Protein AF-A0A538L135-F1 (afdb_monomer_lite)

Sequence (125 aa):
MRPRVLSQHTQTSTDWSRIAVGVAIALALAELIDAFFIEVPAAAVVMAALFVAAVLWTRRGRIGGLVLIAFLLAIEIVFIPTYNRSNVGDWIFQIAIGVVSAVGLVATVAAIREYRTRPEVSNQA

pLDDT: mean 88.26, std 14.68, range [46.91, 98.5]

Foldseek 3Di:
DDDPPPPPPVPPPPLLLVLLLVLLQVQLVVLCVCLVPDPCSVVSPVLSVQSVVLSVCVVVVDLVSLVSSLVSLVVLQVCLVVDDDDDPVNVVVSVVSNVSSVSSNVSSVVNSVVSVPPDDPPP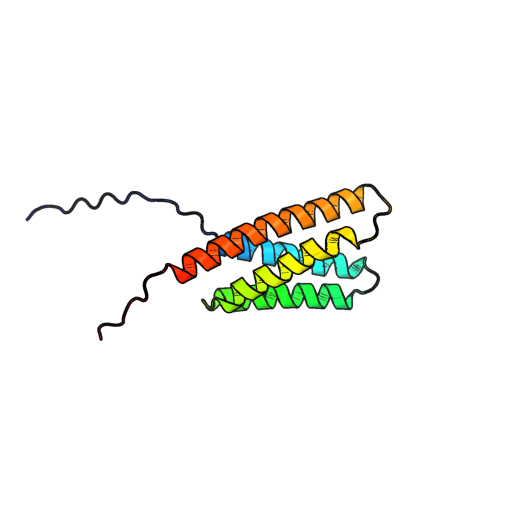PD

Structure (mmCIF, N/CA/C/O backbone):
data_AF-A0A538L135-F1
#
_entry.id   AF-A0A538L135-F1
#
loop_
_atom_site.group_PDB
_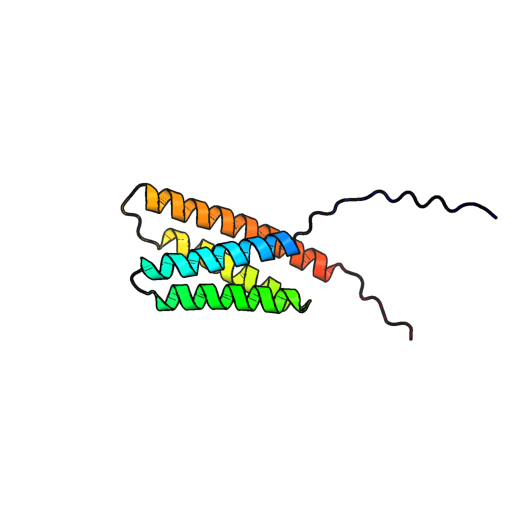atom_site.id
_atom_site.type_symbol
_atom_site.label_atom_id
_atom_site.label_alt_id
_atom_site.label_comp_id
_atom_site.label_asym_id
_atom_site.label_entity_id
_atom_site.label_seq_id
_atom_site.pdbx_PDB_ins_code
_atom_site.Cartn_x
_atom_site.Cartn_y
_atom_site.Cartn_z
_atom_site.occupancy
_atom_site.B_iso_or_equiv
_atom_site.auth_seq_id
_atom_site.auth_comp_id
_atom_site.auth_asym_id
_atom_site.auth_atom_id
_atom_site.pdbx_PDB_model_num
ATOM 1 N N . MET A 1 1 ? -16.029 18.375 48.056 1.00 58.28 1 MET A N 1
ATOM 2 C CA . MET A 1 1 ? -15.415 18.548 46.720 1.00 58.28 1 MET A CA 1
ATOM 3 C C . MET A 1 1 ? -14.002 17.979 46.752 1.00 58.28 1 MET A C 1
ATOM 5 O O . MET A 1 1 ? -13.182 18.507 47.487 1.00 58.28 1 MET A O 1
ATOM 9 N N . ARG A 1 2 ? -13.726 16.884 46.030 1.00 50.94 2 ARG A N 1
ATOM 10 C CA . ARG A 1 2 ? -12.360 16.371 45.815 1.00 50.94 2 ARG A CA 1
ATOM 11 C C . ARG A 1 2 ? -11.971 16.635 44.357 1.00 50.94 2 ARG A C 1
ATOM 13 O O . ARG A 1 2 ? -12.749 16.250 43.484 1.00 50.94 2 ARG A O 1
ATOM 20 N N . PRO A 1 3 ? -10.818 17.258 44.075 1.00 57.34 3 PRO A N 1
ATOM 21 C CA . PRO A 1 3 ? -10.341 17.405 42.709 1.00 57.34 3 PRO A CA 1
ATOM 22 C C . PRO A 1 3 ? -9.974 16.023 42.158 1.00 57.34 3 PRO A C 1
ATOM 24 O O . PRO A 1 3 ? -9.139 15.310 42.714 1.00 57.34 3 PRO A O 1
ATOM 27 N N . ARG A 1 4 ? -10.645 15.621 41.075 1.00 65.50 4 ARG A N 1
ATOM 28 C CA . ARG A 1 4 ? -10.320 14.415 40.315 1.00 65.50 4 ARG A CA 1
ATOM 29 C C . ARG A 1 4 ? -9.082 14.738 39.477 1.00 65.50 4 ARG A C 1
ATOM 31 O O . ARG A 1 4 ? -9.198 15.291 38.390 1.00 65.50 4 ARG A O 1
ATOM 38 N N . VAL A 1 5 ? -7.900 14.437 40.008 1.00 64.38 5 VAL A N 1
ATOM 39 C CA . VAL A 1 5 ? -6.654 14.459 39.234 1.00 64.38 5 VAL A CA 1
ATOM 40 C C . VAL A 1 5 ? -6.702 13.260 38.288 1.00 64.38 5 VAL A C 1
ATOM 42 O O . VAL A 1 5 ? -6.395 12.135 38.673 1.00 64.38 5 VAL A O 1
ATOM 45 N N . LEU A 1 6 ? -7.191 13.483 37.067 1.00 59.22 6 LEU A N 1
ATOM 46 C CA . LEU A 1 6 ? -7.042 12.532 35.973 1.00 59.22 6 LEU A CA 1
ATOM 47 C C . LEU A 1 6 ? -5.629 12.702 35.428 1.00 59.22 6 LEU A C 1
ATOM 49 O O . LEU A 1 6 ? -5.372 13.575 34.602 1.00 59.22 6 LEU A O 1
ATOM 53 N N . SER A 1 7 ? -4.714 11.875 35.919 1.00 56.12 7 SER A N 1
ATOM 54 C CA . SER A 1 7 ? -3.408 11.673 35.308 1.00 56.12 7 SER A CA 1
ATOM 55 C C . SER A 1 7 ? -3.634 11.129 33.898 1.00 56.12 7 SER A C 1
ATOM 57 O O . SER A 1 7 ? -3.793 9.924 33.702 1.00 56.12 7 SER A O 1
ATOM 59 N N . GLN A 1 8 ? -3.705 12.020 32.910 1.00 52.06 8 GLN A N 1
ATOM 60 C CA . GLN A 1 8 ? -3.580 11.649 31.510 1.00 52.06 8 GLN A CA 1
ATOM 61 C C . GLN A 1 8 ? -2.143 11.166 31.314 1.00 52.06 8 GLN A C 1
ATOM 63 O O . GLN A 1 8 ? -1.247 11.933 30.973 1.00 52.06 8 GLN A O 1
ATOM 68 N N . HIS A 1 9 ? -1.903 9.880 31.569 1.00 47.75 9 HIS A N 1
ATOM 69 C CA . HIS A 1 9 ? -0.811 9.199 30.901 1.00 47.75 9 HIS A CA 1
ATOM 70 C C . HIS A 1 9 ? -1.147 9.257 29.417 1.00 47.75 9 HIS A C 1
ATOM 72 O O . HIS A 1 9 ? -1.956 8.474 28.922 1.00 47.75 9 HIS A O 1
ATOM 78 N N . THR A 1 10 ? -0.573 10.237 28.727 1.00 47.69 10 THR A N 1
ATOM 79 C CA . THR A 1 10 ? -0.573 10.331 27.274 1.00 47.69 10 THR A CA 1
ATOM 80 C C . THR A 1 10 ? 0.212 9.134 26.748 1.00 47.69 10 THR A C 1
ATOM 82 O O . THR A 1 10 ? 1.389 9.236 26.416 1.00 47.69 10 THR A O 1
ATOM 85 N N . GLN A 1 11 ? -0.411 7.954 26.740 1.00 53.00 11 GLN A N 1
ATOM 86 C CA . GLN A 1 11 ? 0.038 6.847 25.916 1.00 53.00 11 GLN A CA 1
ATOM 87 C C . GLN A 1 11 ? -0.114 7.334 24.481 1.00 53.00 11 GLN A C 1
ATOM 89 O O . GLN A 1 11 ? -1.211 7.358 23.929 1.00 53.00 11 GLN A O 1
ATOM 94 N N . THR A 1 12 ? 0.985 7.781 23.887 1.00 52.81 12 THR A N 1
ATOM 95 C CA . THR A 1 12 ? 1.089 7.972 22.445 1.00 52.81 12 THR A CA 1
ATOM 96 C C . THR A 1 12 ? 1.028 6.588 21.805 1.00 52.81 12 THR A C 1
ATOM 98 O O . THR A 1 12 ? 2.059 6.000 21.484 1.00 52.81 12 THR A O 1
ATOM 101 N N . SER A 1 13 ? -0.166 6.002 21.711 1.00 69.12 13 SER A N 1
ATOM 102 C CA . SER A 1 13 ? -0.358 4.749 20.991 1.00 69.12 13 SER A CA 1
ATOM 103 C C . SER A 1 13 ? -0.028 4.999 19.524 1.00 69.12 13 SER A C 1
ATOM 105 O O . SER A 1 13 ? -0.520 5.964 18.935 1.00 69.12 13 SER A O 1
ATOM 107 N N . THR A 1 14 ? 0.824 4.161 18.943 1.00 83.19 14 THR A N 1
ATOM 108 C CA . THR A 1 14 ? 1.163 4.219 17.522 1.00 83.19 14 THR A CA 1
ATOM 109 C C . THR A 1 14 ? -0.111 4.154 16.683 1.00 83.19 14 THR A C 1
ATOM 111 O O . THR A 1 14 ? -0.875 3.204 16.795 1.00 83.19 14 THR A O 1
ATOM 114 N N . ASP A 1 15 ? -0.347 5.157 15.836 1.00 90.88 15 ASP A N 1
ATOM 115 C CA . ASP A 1 15 ? -1.496 5.163 14.928 1.00 90.88 15 ASP A CA 1
ATOM 116 C C . ASP A 1 15 ? -1.194 4.283 13.708 1.00 90.88 15 ASP A C 1
ATOM 118 O O . ASP A 1 15 ? -0.730 4.745 12.659 1.00 90.88 15 ASP A O 1
ATOM 122 N N . TRP A 1 16 ? -1.429 2.982 13.861 1.00 94.19 16 TRP A N 1
ATOM 123 C CA . TRP A 1 16 ? -1.177 1.991 12.815 1.00 94.19 16 TRP A CA 1
ATOM 124 C C . TRP A 1 16 ? -2.005 2.230 11.558 1.00 94.19 16 TRP A C 1
ATOM 126 O O . TRP A 1 16 ? -1.531 1.961 10.455 1.00 94.19 16 TRP A O 1
ATOM 136 N N . SER A 1 17 ? -3.216 2.779 11.702 1.00 93.38 17 SER A N 1
ATOM 137 C CA . SER A 1 17 ? -4.064 3.121 10.555 1.00 93.38 17 SER A CA 1
ATOM 138 C C . SER A 1 17 ? -3.413 4.214 9.715 1.00 93.38 17 SER A C 1
ATOM 140 O O . SER A 1 17 ? -3.404 4.130 8.487 1.00 93.38 17 SER A O 1
ATOM 142 N N . ARG A 1 18 ? -2.812 5.218 10.362 1.00 94.88 18 ARG A N 1
ATOM 143 C CA . ARG A 1 18 ? -2.072 6.275 9.668 1.00 94.88 18 ARG A CA 1
ATOM 144 C C . ARG A 1 18 ? -0.829 5.744 8.960 1.00 94.88 18 ARG A C 1
ATOM 146 O O . ARG A 1 18 ? -0.561 6.180 7.843 1.00 94.88 18 ARG A O 1
ATOM 153 N N . ILE A 1 19 ? -0.105 4.801 9.565 1.00 96.50 19 ILE A N 1
ATOM 154 C CA . ILE A 1 19 ? 1.048 4.149 8.920 1.00 96.50 19 ILE A CA 1
ATOM 155 C C . ILE A 1 19 ? 0.589 3.344 7.698 1.00 96.50 19 ILE A C 1
ATOM 157 O O . ILE A 1 19 ? 1.131 3.539 6.613 1.00 96.50 19 ILE A O 1
ATOM 161 N N . ALA A 1 20 ? -0.440 2.504 7.843 1.00 96.69 20 ALA A N 1
ATOM 162 C CA . ALA A 1 20 ? -0.999 1.705 6.751 1.00 96.69 20 ALA A CA 1
ATOM 163 C C . ALA A 1 20 ? -1.453 2.578 5.570 1.00 96.69 20 ALA A C 1
ATOM 165 O O . ALA A 1 20 ? -1.103 2.312 4.421 1.00 96.69 20 ALA A O 1
ATOM 166 N N . VAL A 1 21 ? -2.177 3.665 5.854 1.00 97.19 21 VAL A N 1
ATOM 167 C CA . VAL A 1 21 ? -2.603 4.637 4.837 1.00 97.19 21 VAL A CA 1
ATOM 168 C C . VAL A 1 21 ? -1.405 5.337 4.197 1.00 97.19 21 VAL A C 1
ATOM 170 O O . VAL A 1 21 ? -1.385 5.502 2.981 1.00 97.19 21 VAL A O 1
ATOM 173 N N . GLY A 1 22 ? -0.402 5.731 4.984 1.00 97.69 22 GLY A N 1
ATOM 174 C CA . GLY A 1 22 ? 0.817 6.355 4.469 1.00 97.69 22 GLY A CA 1
ATOM 175 C C . GLY A 1 22 ? 1.573 5.447 3.499 1.00 97.69 22 GLY A C 1
ATOM 176 O O . GLY A 1 22 ? 1.945 5.893 2.416 1.00 97.69 22 GLY A O 1
ATOM 177 N N . VAL A 1 23 ? 1.729 4.166 3.845 1.00 98.00 23 VAL A N 1
ATOM 178 C CA . VAL A 1 23 ? 2.356 3.168 2.966 1.00 98.00 23 VAL A CA 1
ATOM 179 C C . VAL A 1 23 ? 1.530 2.943 1.702 1.00 98.00 23 VAL A C 1
ATOM 181 O O . VAL A 1 23 ? 2.088 2.963 0.610 1.00 98.00 23 VAL A O 1
ATOM 184 N N . ALA A 1 24 ? 0.207 2.801 1.819 1.00 98.06 24 ALA A N 1
ATOM 185 C CA . ALA A 1 24 ? -0.670 2.640 0.659 1.00 98.06 24 ALA A CA 1
ATOM 186 C C . ALA A 1 24 ? -0.579 3.830 -0.313 1.00 98.06 24 ALA A C 1
ATOM 188 O O . ALA A 1 24 ? -0.576 3.635 -1.524 1.00 98.06 24 ALA A O 1
ATOM 189 N N . ILE A 1 25 ? -0.462 5.062 0.198 1.00 98.25 25 ILE A N 1
ATOM 190 C CA . ILE A 1 25 ? -0.239 6.252 -0.638 1.00 98.25 25 ILE A CA 1
ATOM 191 C C . ILE A 1 25 ? 1.136 6.194 -1.312 1.00 98.25 25 ILE A C 1
ATOM 193 O O . ILE A 1 25 ? 1.234 6.470 -2.504 1.00 98.25 25 ILE A O 1
ATOM 197 N N . ALA A 1 26 ? 2.188 5.840 -0.569 1.00 97.94 26 ALA A N 1
ATOM 198 C CA . ALA A 1 26 ? 3.536 5.739 -1.123 1.00 97.94 26 ALA A CA 1
ATOM 199 C C . ALA A 1 26 ? 3.609 4.704 -2.256 1.00 97.94 26 ALA A C 1
ATOM 201 O O . ALA A 1 26 ? 4.179 4.998 -3.303 1.00 97.94 26 ALA A O 1
ATOM 202 N N . LEU A 1 27 ? 2.976 3.539 -2.083 1.00 97.50 27 LEU A N 1
ATOM 203 C CA . LEU A 1 27 ? 2.907 2.514 -3.124 1.00 97.50 27 LEU A CA 1
ATOM 204 C C . LEU A 1 27 ? 2.023 2.931 -4.297 1.00 97.50 27 LEU A C 1
ATOM 206 O O . LEU A 1 27 ? 2.424 2.726 -5.430 1.00 97.50 27 LEU A O 1
ATOM 210 N N . ALA A 1 28 ? 0.892 3.607 -4.073 1.00 98.00 28 ALA A N 1
ATOM 211 C CA . ALA A 1 28 ? 0.098 4.143 -5.182 1.00 98.00 28 ALA A CA 1
ATOM 212 C C . ALA A 1 28 ? 0.912 5.088 -6.082 1.00 98.00 28 ALA A C 1
ATOM 214 O O . ALA A 1 28 ? 0.759 5.079 -7.301 1.00 98.00 28 ALA A O 1
ATOM 215 N N . LEU A 1 29 ? 1.772 5.914 -5.478 1.00 98.06 29 LEU A N 1
ATOM 216 C CA . LEU A 1 29 ? 2.675 6.794 -6.216 1.00 98.06 29 LEU A CA 1
ATOM 217 C C . LEU A 1 29 ? 3.790 6.011 -6.909 1.00 98.06 29 LEU A C 1
ATOM 219 O O . LEU A 1 29 ? 4.104 6.323 -8.052 1.00 98.06 29 LEU A O 1
ATOM 223 N N . ALA A 1 30 ? 4.366 5.011 -6.237 1.00 95.19 30 ALA A N 1
ATOM 224 C CA . ALA A 1 30 ? 5.385 4.149 -6.824 1.00 95.19 30 ALA A CA 1
ATOM 225 C C . ALA A 1 30 ? 4.845 3.423 -8.064 1.00 95.19 30 ALA A C 1
ATOM 227 O O . ALA A 1 30 ? 5.444 3.550 -9.122 1.00 95.19 30 ALA A O 1
ATOM 228 N N . GLU A 1 31 ? 3.673 2.793 -7.966 1.00 95.81 31 GLU A N 1
ATOM 229 C CA . GLU A 1 31 ? 2.970 2.147 -9.082 1.00 95.81 31 GLU A CA 1
ATOM 230 C C . GLU A 1 31 ? 2.695 3.126 -10.229 1.00 95.81 31 GLU A C 1
ATOM 232 O O . GLU A 1 31 ? 2.958 2.846 -11.396 1.00 95.81 31 GLU A O 1
ATOM 237 N N . LEU A 1 32 ? 2.210 4.330 -9.917 1.00 96.06 32 LEU A N 1
ATOM 238 C CA . LEU A 1 32 ? 1.934 5.327 -10.950 1.00 96.06 32 LEU A CA 1
ATOM 239 C C . LEU A 1 32 ? 3.206 5.788 -11.679 1.00 96.06 32 LEU A C 1
ATOM 241 O O . LEU A 1 32 ? 3.153 6.078 -12.873 1.00 96.06 32 LEU A O 1
ATOM 245 N N . ILE A 1 33 ? 4.333 5.877 -10.972 1.00 95.12 33 ILE A N 1
ATOM 246 C CA . ILE A 1 33 ? 5.637 6.179 -11.571 1.00 95.12 33 ILE A CA 1
ATOM 247 C C . ILE A 1 33 ? 6.123 4.981 -12.393 1.00 95.12 33 ILE A C 1
ATOM 249 O O . ILE A 1 33 ? 6.590 5.167 -13.515 1.00 95.12 33 ILE A O 1
ATOM 253 N N . ASP A 1 34 ? 5.981 3.764 -11.872 1.00 90.06 34 ASP A N 1
ATOM 254 C CA . ASP A 1 34 ? 6.447 2.536 -12.518 1.00 90.06 34 ASP A CA 1
ATOM 255 C C . ASP A 1 34 ? 5.702 2.250 -13.831 1.00 90.06 34 ASP A C 1
ATOM 257 O O . ASP A 1 34 ? 6.280 1.736 -14.788 1.00 90.06 34 ASP A O 1
ATOM 261 N N . ALA A 1 35 ? 4.453 2.716 -13.952 1.00 94.25 35 ALA A N 1
ATOM 262 C CA . ALA A 1 35 ? 3.668 2.647 -15.185 1.00 94.25 35 ALA A CA 1
ATOM 263 C C . ALA A 1 35 ? 4.377 3.245 -16.422 1.00 94.25 35 ALA A C 1
ATOM 265 O O . ALA A 1 35 ? 4.042 2.875 -17.545 1.00 94.25 35 ALA A O 1
ATOM 266 N N . PHE A 1 36 ? 5.350 4.147 -16.253 1.00 93.38 36 PHE A N 1
ATOM 267 C CA . PHE A 1 36 ? 6.133 4.707 -17.364 1.00 93.38 36 PHE A CA 1
ATOM 268 C C . PHE A 1 36 ? 7.308 3.823 -17.811 1.00 93.38 36 PHE A C 1
ATOM 270 O O . PHE A 1 36 ? 7.907 4.099 -18.852 1.00 93.38 36 PHE A O 1
ATOM 277 N N . PHE A 1 37 ? 7.645 2.788 -17.041 1.00 89.06 37 PHE A N 1
ATOM 278 C CA . PHE A 1 37 ? 8.854 1.983 -17.223 1.00 89.06 37 PHE A CA 1
ATOM 279 C C . PHE A 1 37 ? 8.571 0.493 -17.457 1.00 89.06 37 PHE A C 1
ATOM 281 O O . PHE A 1 37 ? 9.435 -0.199 -17.994 1.00 89.06 37 PHE A O 1
ATOM 288 N N . ILE A 1 38 ? 7.380 -0.003 -17.104 1.00 87.56 38 ILE A N 1
ATOM 289 C CA . ILE A 1 38 ? 7.022 -1.422 -17.252 1.00 87.56 38 ILE A CA 1
ATOM 290 C C . ILE A 1 38 ? 6.340 -1.761 -18.583 1.00 87.56 38 ILE A C 1
ATOM 292 O O . ILE A 1 38 ? 5.713 -0.927 -19.232 1.00 87.56 38 ILE A O 1
ATOM 296 N N . GLU A 1 39 ? 6.396 -3.042 -18.952 1.00 87.69 39 GLU A N 1
ATOM 297 C CA . GLU A 1 39 ? 5.804 -3.588 -20.185 1.00 87.69 39 GLU A CA 1
ATOM 298 C C . GLU A 1 39 ? 4.269 -3.545 -20.198 1.00 87.69 39 GLU A C 1
ATOM 300 O O . GLU A 1 39 ? 3.653 -3.482 -21.263 1.00 87.69 39 GLU A O 1
ATOM 305 N N . VAL A 1 40 ? 3.639 -3.552 -19.017 1.00 91.38 40 VAL A N 1
ATOM 306 C CA . VAL A 1 40 ? 2.176 -3.525 -18.865 1.00 91.38 40 VAL A CA 1
ATOM 307 C C . VAL A 1 40 ? 1.736 -2.318 -18.018 1.00 91.38 40 VAL A C 1
ATOM 309 O O . VAL A 1 40 ? 1.246 -2.500 -16.903 1.00 91.38 40 VAL A O 1
ATOM 312 N N . PRO A 1 41 ? 1.836 -1.072 -18.532 1.00 93.69 41 PRO A N 1
ATOM 313 C CA . PRO A 1 41 ? 1.490 0.151 -17.790 1.00 93.69 41 PRO A CA 1
ATOM 314 C C . PRO A 1 41 ? 0.089 0.139 -17.176 1.00 93.69 41 PRO A C 1
ATOM 316 O O . PRO A 1 41 ? -0.142 0.667 -16.091 1.00 93.69 41 PRO A O 1
ATOM 319 N N . ALA A 1 42 ? -0.865 -0.492 -17.868 1.00 95.38 42 ALA A N 1
ATOM 320 C CA . ALA A 1 42 ? -2.241 -0.598 -17.403 1.00 95.38 42 ALA A CA 1
ATOM 321 C C . ALA A 1 42 ? -2.354 -1.348 -16.064 1.00 95.38 42 ALA A C 1
ATOM 323 O O . ALA A 1 42 ? -3.198 -0.984 -15.249 1.00 95.38 42 ALA A O 1
ATOM 324 N N . ALA A 1 43 ? -1.509 -2.356 -15.817 1.00 92.62 43 ALA A N 1
ATOM 325 C CA . ALA A 1 43 ? -1.517 -3.100 -14.560 1.00 92.62 43 ALA A CA 1
ATOM 326 C C . ALA A 1 43 ? -1.095 -2.205 -13.385 1.00 92.62 43 ALA A C 1
ATOM 328 O O . ALA A 1 43 ? -1.804 -2.155 -12.381 1.00 92.62 43 ALA A O 1
ATOM 329 N N . ALA A 1 44 ? -0.024 -1.425 -13.559 1.00 94.12 44 ALA A N 1
ATOM 330 C CA . ALA A 1 44 ? 0.447 -0.482 -12.548 1.00 94.12 44 ALA A CA 1
ATOM 331 C C . ALA A 1 44 ? -0.562 0.649 -12.287 1.00 94.12 44 ALA A C 1
ATOM 333 O O . ALA A 1 44 ? -0.878 0.966 -11.142 1.00 94.12 44 ALA A O 1
ATOM 334 N N . VAL A 1 45 ? -1.187 1.204 -13.335 1.00 97.44 45 VAL A N 1
ATOM 335 C CA . VAL A 1 45 ? -2.265 2.200 -13.166 1.00 97.44 45 VAL A CA 1
ATOM 336 C C . VAL A 1 45 ? -3.452 1.618 -12.389 1.00 97.44 45 VAL A C 1
ATOM 338 O O . VAL A 1 45 ? -4.022 2.298 -11.532 1.00 97.44 45 VAL A O 1
ATOM 341 N N . VAL A 1 46 ? -3.826 0.362 -12.654 1.00 97.88 46 VAL A N 1
ATOM 342 C CA . VAL A 1 46 ? -4.889 -0.326 -11.907 1.00 97.88 46 VAL A CA 1
ATOM 343 C C . VAL A 1 46 ? -4.484 -0.540 -10.448 1.00 97.88 46 VAL A C 1
ATOM 345 O O . VAL A 1 46 ? -5.284 -0.230 -9.565 1.00 97.88 46 VAL A O 1
ATOM 348 N N . MET A 1 47 ? -3.261 -0.997 -10.167 1.00 96.88 47 MET A N 1
ATOM 349 C CA . MET A 1 47 ? -2.761 -1.153 -8.794 1.00 96.88 47 MET A CA 1
ATOM 350 C C . MET A 1 47 ? -2.743 0.180 -8.041 1.00 96.88 47 MET A C 1
ATOM 352 O O . MET A 1 47 ? -3.291 0.270 -6.937 1.00 96.88 47 MET A O 1
ATOM 356 N N . ALA A 1 48 ? -2.242 1.250 -8.663 1.00 97.88 48 ALA A N 1
ATOM 357 C CA . ALA A 1 48 ? -2.282 2.599 -8.106 1.00 97.88 48 ALA A CA 1
ATOM 358 C C . ALA A 1 48 ? -3.719 3.039 -7.771 1.00 97.88 48 ALA A C 1
ATOM 360 O O . ALA A 1 48 ? -3.997 3.513 -6.664 1.00 97.88 48 ALA A O 1
ATOM 361 N N . ALA A 1 49 ? -4.661 2.837 -8.698 1.00 98.44 49 ALA A N 1
ATOM 362 C CA . ALA A 1 49 ? -6.068 3.169 -8.490 1.00 98.44 49 ALA A CA 1
ATOM 363 C C . ALA A 1 49 ? -6.698 2.356 -7.345 1.00 98.44 49 ALA A C 1
ATOM 365 O O . ALA A 1 49 ? -7.475 2.903 -6.556 1.00 98.44 49 ALA A O 1
ATOM 366 N N . LEU A 1 50 ? -6.346 1.074 -7.213 1.00 98.50 50 LEU A N 1
ATOM 367 C CA . LEU A 1 50 ? -6.814 0.210 -6.129 1.00 98.50 50 LEU A CA 1
ATOM 368 C C . LEU A 1 50 ? -6.276 0.659 -4.768 1.00 98.50 50 LEU A C 1
ATOM 370 O O . LEU A 1 50 ? -7.056 0.741 -3.816 1.00 98.50 50 LEU A O 1
ATOM 374 N N . PHE A 1 51 ? -4.996 1.027 -4.667 1.00 98.31 51 PHE A N 1
ATOM 375 C CA . PHE A 1 51 ? -4.444 1.598 -3.435 1.00 98.31 51 PHE A CA 1
ATOM 376 C C . PHE A 1 51 ? -5.147 2.906 -3.054 1.00 98.31 51 PHE A C 1
ATOM 378 O O . PHE A 1 51 ? -5.545 3.080 -1.898 1.00 98.31 51 PHE A O 1
ATOM 385 N N . VAL A 1 52 ? -5.394 3.801 -4.017 1.00 98.38 52 VAL A N 1
ATOM 386 C CA . VAL A 1 52 ? -6.165 5.035 -3.779 1.00 98.38 52 VAL A CA 1
ATOM 387 C C . VAL A 1 52 ? -7.582 4.713 -3.300 1.00 98.38 52 VAL A C 1
ATOM 389 O O . VAL A 1 52 ? -8.045 5.290 -2.312 1.00 98.38 52 VAL A O 1
ATOM 392 N N . ALA A 1 53 ? -8.270 3.765 -3.939 1.00 98.25 53 ALA A N 1
ATOM 393 C CA . ALA A 1 53 ? -9.602 3.332 -3.523 1.00 98.25 53 ALA A CA 1
ATOM 394 C C . ALA A 1 53 ? -9.595 2.779 -2.088 1.00 98.25 53 ALA A C 1
ATOM 396 O O . ALA A 1 53 ? -10.469 3.127 -1.289 1.00 98.25 53 ALA A O 1
ATOM 397 N N . ALA A 1 54 ? -8.582 1.990 -1.729 1.00 97.81 54 ALA A N 1
ATOM 398 C CA . ALA A 1 54 ? -8.404 1.438 -0.390 1.00 97.81 54 ALA A CA 1
ATOM 399 C C . ALA A 1 54 ? -8.180 2.535 0.664 1.00 97.81 54 ALA A C 1
ATOM 401 O O . ALA A 1 54 ? -8.796 2.511 1.736 1.00 97.81 54 ALA A O 1
ATOM 402 N N . VAL A 1 55 ? -7.377 3.553 0.340 1.00 97.81 55 VAL A N 1
ATOM 403 C CA . VAL A 1 55 ? -7.164 4.739 1.185 1.00 97.81 55 VAL A CA 1
ATOM 404 C C . VAL A 1 55 ? -8.470 5.504 1.385 1.00 97.81 55 VAL A C 1
ATOM 406 O O . VAL A 1 55 ? -8.860 5.776 2.523 1.00 97.81 55 VAL A O 1
ATOM 409 N N . LEU A 1 56 ? -9.190 5.823 0.307 1.00 97.69 56 LEU A N 1
ATOM 410 C CA . LEU A 1 56 ? -10.464 6.545 0.382 1.00 97.69 56 LEU A CA 1
ATOM 411 C C . LEU A 1 56 ? -11.514 5.763 1.178 1.00 97.69 56 LEU A C 1
ATOM 413 O O . LEU A 1 56 ? -12.267 6.349 1.959 1.00 97.69 56 LEU A O 1
ATOM 417 N N . TRP A 1 57 ? -11.548 4.441 1.026 1.00 97.19 57 TRP A N 1
ATOM 418 C CA . TRP A 1 57 ? -12.452 3.577 1.775 1.00 97.19 57 TRP A CA 1
ATOM 419 C C . TRP A 1 57 ? -12.082 3.520 3.264 1.00 97.19 57 TRP A C 1
ATOM 421 O O . TRP A 1 57 ? -12.966 3.639 4.117 1.00 97.19 57 TRP A O 1
ATOM 431 N N . THR A 1 58 ? -10.789 3.451 3.587 1.00 94.94 58 THR A N 1
ATOM 432 C CA . THR A 1 58 ? -10.287 3.511 4.971 1.00 94.94 58 THR A CA 1
ATOM 433 C C . THR A 1 58 ? -10.668 4.832 5.639 1.00 94.94 58 THR A C 1
ATOM 435 O O . THR A 1 58 ? -11.155 4.840 6.770 1.00 94.94 58 THR A O 1
ATOM 438 N N . ARG A 1 59 ? -10.561 5.960 4.921 1.00 91.69 59 ARG A N 1
ATOM 439 C CA . ARG A 1 59 ? -10.952 7.292 5.427 1.00 91.69 59 ARG A CA 1
ATOM 440 C C . ARG A 1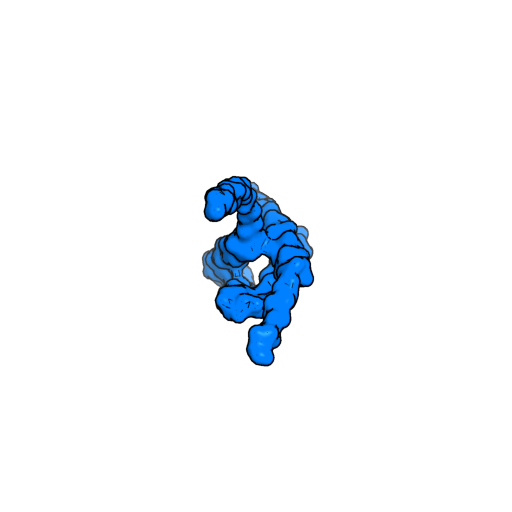 59 ? -12.439 7.415 5.758 1.00 91.69 59 ARG A C 1
ATOM 442 O O . ARG A 1 59 ? -12.801 8.255 6.573 1.00 91.69 59 ARG A O 1
ATOM 449 N N . ARG A 1 60 ? -13.300 6.568 5.183 1.00 91.44 60 ARG A N 1
ATOM 450 C CA . ARG A 1 60 ? -14.730 6.483 5.539 1.00 91.44 60 ARG A CA 1
ATOM 451 C C . ARG A 1 60 ? -14.984 5.691 6.833 1.00 91.44 60 ARG A C 1
ATOM 453 O O . ARG A 1 60 ? -16.136 5.397 7.135 1.00 91.44 60 ARG A O 1
ATOM 460 N N . GLY A 1 61 ? -13.938 5.301 7.569 1.00 83.81 61 GLY A N 1
ATOM 461 C CA . GLY A 1 61 ? -14.037 4.571 8.839 1.00 83.81 61 GLY A CA 1
ATOM 462 C C . GLY A 1 61 ? -14.424 3.096 8.692 1.00 83.81 61 GLY A C 1
ATOM 463 O O . GLY A 1 61 ? -14.819 2.456 9.667 1.00 83.81 61 GLY A O 1
ATOM 464 N N . ARG A 1 62 ? -14.344 2.544 7.475 1.00 87.00 62 ARG A N 1
ATOM 465 C CA . ARG A 1 62 ? -14.761 1.170 7.173 1.00 87.00 62 ARG A CA 1
ATOM 466 C C . ARG A 1 62 ? -13.553 0.234 7.155 1.00 87.00 62 ARG A C 1
ATOM 468 O O . ARG A 1 62 ? -12.611 0.465 6.401 1.00 87.00 62 ARG A O 1
ATOM 475 N N . ILE A 1 63 ? -13.639 -0.875 7.896 1.00 93.75 63 ILE A N 1
ATOM 476 C CA . ILE A 1 63 ? -12.604 -1.927 7.942 1.00 93.75 63 ILE A CA 1
ATOM 477 C C . ILE A 1 63 ? -12.250 -2.498 6.561 1.00 93.75 63 ILE A C 1
ATOM 479 O O . ILE A 1 63 ? -11.109 -2.889 6.338 1.00 93.75 63 ILE A O 1
ATOM 483 N N . GLY A 1 64 ? -13.198 -2.493 5.614 1.00 95.00 64 GLY A N 1
ATOM 484 C CA . GLY A 1 64 ? -12.976 -2.976 4.248 1.00 95.00 64 GLY A CA 1
ATOM 485 C C . GLY A 1 64 ? -11.806 -2.289 3.535 1.00 95.00 64 GLY A C 1
ATOM 486 O O . GLY A 1 64 ? -11.084 -2.950 2.799 1.00 95.00 64 GLY A O 1
ATOM 487 N N . GLY A 1 65 ? -11.552 -1.005 3.820 1.00 96.31 65 GLY A N 1
ATOM 488 C CA . GLY A 1 65 ? -10.393 -0.299 3.273 1.00 96.31 65 GLY A CA 1
ATOM 489 C C . GLY A 1 65 ? -9.062 -0.872 3.767 1.00 96.31 65 GLY A C 1
ATOM 490 O O . GLY A 1 65 ? -8.175 -1.122 2.958 1.00 96.31 65 GLY A O 1
ATOM 491 N N . LEU A 1 66 ? -8.949 -1.172 5.066 1.00 96.69 66 LEU A N 1
ATOM 492 C CA . LEU A 1 66 ? -7.755 -1.807 5.635 1.00 96.69 66 LEU A CA 1
ATOM 493 C C . LEU A 1 66 ? -7.5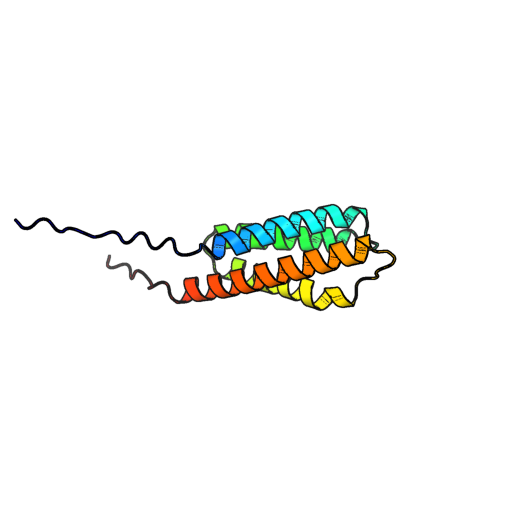63 -3.229 5.096 1.00 96.69 66 LEU A C 1
ATOM 495 O O . LEU A 1 66 ? -6.443 -3.628 4.801 1.00 96.69 66 LEU A O 1
ATOM 499 N N . VAL A 1 67 ? -8.649 -3.988 4.924 1.00 97.88 67 VAL A N 1
ATOM 500 C CA . VAL A 1 67 ? -8.583 -5.329 4.320 1.00 97.88 67 VAL A CA 1
ATOM 501 C C . VAL A 1 67 ? -8.069 -5.254 2.883 1.00 97.88 67 VAL A C 1
ATOM 503 O O . VAL A 1 67 ? -7.211 -6.048 2.505 1.00 97.88 67 VAL A O 1
ATOM 506 N N . LEU A 1 68 ? -8.540 -4.279 2.100 1.00 98.12 68 LEU A N 1
ATOM 507 C CA . LEU A 1 68 ? -8.056 -4.070 0.739 1.00 98.12 68 LEU A CA 1
ATOM 508 C C . LEU A 1 68 ? -6.577 -3.651 0.718 1.00 98.12 68 LEU A C 1
ATOM 510 O O . LEU A 1 68 ? -5.821 -4.212 -0.066 1.00 98.12 68 LEU A O 1
ATOM 514 N N . ILE A 1 69 ? -6.139 -2.746 1.604 1.00 98.31 69 ILE A N 1
ATOM 515 C CA . ILE A 1 69 ? -4.712 -2.393 1.744 1.00 98.31 69 ILE A CA 1
ATOM 516 C C . ILE A 1 69 ? -3.881 -3.651 2.034 1.00 98.31 69 ILE A C 1
ATOM 518 O O . ILE A 1 69 ? -2.895 -3.899 1.348 1.00 98.31 69 ILE A O 1
ATOM 522 N N . ALA A 1 70 ? -4.291 -4.475 3.004 1.00 98.31 70 ALA A N 1
ATOM 523 C CA . ALA A 1 70 ? -3.571 -5.700 3.355 1.00 98.31 70 ALA A CA 1
ATOM 524 C C . ALA A 1 70 ? -3.473 -6.674 2.172 1.00 98.31 70 ALA A C 1
ATOM 526 O O . ALA A 1 70 ? -2.422 -7.269 1.948 1.00 98.31 70 ALA A O 1
ATOM 527 N N . PHE A 1 71 ? -4.556 -6.816 1.405 1.00 98.44 71 PHE A N 1
ATOM 528 C CA . PHE A 1 71 ? -4.586 -7.665 0.220 1.00 98.44 71 PHE A CA 1
ATOM 529 C C . PHE A 1 71 ? -3.615 -7.181 -0.865 1.00 98.44 71 PHE A C 1
ATOM 531 O O . PHE A 1 71 ? -2.831 -7.977 -1.373 1.00 98.44 71 PHE A O 1
ATOM 538 N N . LEU A 1 72 ? -3.615 -5.882 -1.174 1.00 98.31 72 LEU A N 1
ATOM 539 C CA . LEU A 1 72 ? -2.717 -5.303 -2.180 1.00 98.31 72 LEU A CA 1
ATOM 540 C C . LEU A 1 72 ? -1.243 -5.418 -1.762 1.00 98.31 72 LEU A C 1
ATOM 542 O O . LEU A 1 72 ? -0.405 -5.803 -2.567 1.00 98.31 72 LEU A O 1
ATOM 546 N N . LEU A 1 73 ? -0.930 -5.186 -0.485 1.00 98.25 73 LEU A N 1
ATOM 547 C CA . LEU A 1 73 ? 0.427 -5.366 0.047 1.00 98.25 73 LEU A CA 1
ATOM 548 C C . LEU A 1 73 ? 0.892 -6.826 -0.009 1.00 98.25 73 LEU A C 1
ATOM 550 O O . LEU A 1 73 ? 2.069 -7.098 -0.228 1.00 98.25 73 LEU A O 1
ATOM 554 N N . ALA A 1 74 ? -0.020 -7.779 0.195 1.00 97.88 74 ALA A N 1
ATOM 555 C CA . ALA A 1 74 ? 0.296 -9.193 0.042 1.00 97.88 74 ALA A CA 1
ATOM 556 C C . ALA A 1 74 ? 0.583 -9.552 -1.423 1.00 97.88 74 ALA A C 1
ATOM 558 O O . ALA A 1 74 ? 1.502 -10.330 -1.674 1.00 97.88 74 ALA A O 1
ATOM 559 N N . ILE A 1 75 ? -0.156 -8.967 -2.375 1.00 96.38 75 ILE A N 1
ATOM 560 C CA . ILE A 1 75 ? 0.133 -9.100 -3.810 1.00 96.38 75 ILE A CA 1
ATOM 561 C C . ILE A 1 75 ? 1.548 -8.600 -4.100 1.00 96.38 75 ILE A C 1
ATOM 563 O O . ILE A 1 75 ? 2.338 -9.381 -4.622 1.00 96.38 75 ILE A O 1
ATOM 567 N N . GLU A 1 76 ? 1.903 -7.379 -3.686 1.00 94.94 76 GLU A N 1
ATOM 568 C CA . GLU A 1 76 ? 3.260 -6.840 -3.878 1.00 94.94 76 GLU A CA 1
ATOM 569 C C . GLU A 1 76 ? 4.331 -7.838 -3.429 1.00 94.94 76 GLU A C 1
ATOM 571 O O . GLU A 1 76 ? 5.196 -8.248 -4.201 1.00 94.94 76 GLU A O 1
ATOM 576 N N . ILE A 1 77 ? 4.220 -8.327 -2.193 1.00 96.50 77 ILE A N 1
ATOM 577 C CA . ILE A 1 77 ? 5.194 -9.256 -1.610 1.00 96.50 77 ILE A CA 1
ATOM 578 C C . ILE A 1 77 ? 5.285 -10.567 -2.401 1.00 96.50 77 ILE A C 1
ATOM 580 O O . ILE A 1 77 ? 6.385 -11.074 -2.628 1.00 96.50 77 ILE A O 1
ATOM 584 N N . VAL A 1 78 ? 4.147 -11.131 -2.809 1.00 97.06 78 VAL A N 1
ATOM 585 C CA . VAL A 1 78 ? 4.093 -12.410 -3.535 1.00 97.06 78 VAL A CA 1
ATOM 586 C C . VAL A 1 78 ? 4.663 -12.281 -4.944 1.00 97.06 78 VAL A C 1
ATOM 588 O O . VAL A 1 78 ? 5.292 -13.223 -5.425 1.00 97.06 78 VAL A O 1
ATOM 591 N N . PHE A 1 79 ? 4.471 -11.137 -5.599 1.00 92.31 79 PHE A N 1
ATOM 592 C CA . PHE A 1 79 ? 4.950 -10.915 -6.961 1.00 92.31 79 PHE A CA 1
ATOM 593 C C . PHE A 1 79 ? 6.406 -10.458 -7.025 1.00 92.31 79 PHE A C 1
ATOM 595 O O . PHE A 1 79 ? 7.030 -10.657 -8.069 1.00 92.31 79 PHE A O 1
ATOM 602 N N . ILE A 1 80 ? 6.998 -9.972 -5.925 1.00 90.50 80 ILE A N 1
ATOM 603 C CA . ILE A 1 80 ? 8.411 -9.559 -5.892 1.00 90.50 80 ILE A CA 1
ATOM 604 C C . ILE A 1 80 ? 9.346 -10.555 -6.582 1.00 90.50 80 ILE A C 1
ATOM 606 O O . ILE A 1 80 ? 10.051 -10.129 -7.494 1.00 90.50 80 ILE A O 1
ATOM 610 N N . PRO A 1 81 ? 9.358 -11.864 -6.257 1.00 90.50 81 PRO A N 1
ATOM 611 C CA . PRO A 1 81 ? 10.286 -12.821 -6.862 1.00 90.50 81 PRO A CA 1
ATOM 612 C C . PRO A 1 81 ? 10.176 -12.922 -8.389 1.00 90.50 81 PRO A C 1
ATOM 614 O O . PRO A 1 81 ? 11.159 -13.286 -9.030 1.00 90.50 81 PRO A O 1
ATOM 617 N N . THR A 1 82 ? 9.015 -12.581 -8.955 1.00 89.62 82 THR A N 1
ATOM 618 C CA . THR A 1 82 ? 8.701 -12.732 -10.384 1.00 89.62 82 THR A CA 1
ATOM 619 C C . THR A 1 82 ? 9.231 -11.596 -11.253 1.00 89.62 82 THR A C 1
ATOM 621 O O . THR A 1 82 ? 9.401 -11.792 -12.455 1.00 89.62 82 THR A O 1
ATOM 624 N N . TYR A 1 83 ? 9.538 -10.433 -10.672 1.00 85.25 83 TYR A N 1
ATOM 625 C CA . TYR A 1 83 ? 10.052 -9.309 -11.445 1.00 85.25 83 TYR A CA 1
ATOM 626 C C . TYR A 1 83 ? 11.465 -9.575 -11.958 1.00 85.25 83 TYR A C 1
ATOM 628 O O . TYR A 1 83 ? 12.339 -10.081 -11.244 1.00 85.25 83 TYR A O 1
ATOM 636 N N . ASN A 1 84 ? 11.692 -9.181 -13.209 1.00 86.44 84 ASN A N 1
ATOM 637 C CA . ASN A 1 84 ? 13.007 -9.241 -13.818 1.00 86.44 84 ASN A CA 1
ATOM 638 C C . ASN A 1 84 ? 13.945 -8.222 -13.148 1.00 86.44 84 ASN A C 1
ATOM 640 O O . ASN A 1 84 ? 13.514 -7.151 -12.717 1.00 86.44 84 ASN A O 1
ATOM 644 N N . ARG A 1 85 ? 15.226 -8.571 -13.023 1.00 89.62 85 ARG A N 1
ATOM 645 C CA . ARG A 1 85 ? 16.256 -7.735 -12.394 1.00 89.62 85 ARG A CA 1
ATOM 646 C C . ARG A 1 85 ? 17.502 -7.797 -13.251 1.00 89.62 85 ARG A C 1
ATOM 648 O O . ARG A 1 85 ? 18.203 -8.806 -13.267 1.00 89.62 85 ARG A O 1
ATOM 655 N N . SER A 1 86 ? 17.756 -6.722 -13.973 1.00 90.06 86 SER A N 1
ATOM 656 C CA . SER A 1 86 ? 18.852 -6.619 -14.933 1.00 90.06 86 SER A CA 1
ATOM 657 C C . SER A 1 86 ? 20.067 -5.903 -14.346 1.00 90.06 86 SER A C 1
ATOM 659 O O . SER A 1 86 ? 21.201 -6.187 -14.729 1.00 90.06 86 SER A O 1
ATOM 661 N N . ASN A 1 87 ? 19.846 -4.990 -13.398 1.00 91.94 87 ASN A N 1
ATOM 662 C CA . ASN A 1 87 ? 20.883 -4.136 -12.831 1.00 91.94 87 ASN A CA 1
ATOM 663 C C . ASN A 1 87 ? 20.707 -3.941 -11.312 1.00 91.94 87 ASN A C 1
ATOM 665 O O . ASN A 1 87 ? 19.696 -4.319 -10.724 1.00 91.94 87 ASN A O 1
ATOM 669 N N . VAL A 1 88 ? 21.717 -3.353 -10.662 1.00 94.50 88 VAL A N 1
ATOM 670 C CA . VAL A 1 88 ? 21.729 -3.115 -9.204 1.00 94.50 88 VAL A CA 1
ATOM 671 C C . VAL A 1 88 ? 20.581 -2.200 -8.753 1.00 94.50 88 VAL A C 1
ATOM 673 O O . VAL A 1 88 ? 20.053 -2.387 -7.659 1.00 94.50 88 VAL A O 1
ATOM 676 N N . GLY A 1 89 ? 20.170 -1.241 -9.585 1.00 90.06 89 GLY A N 1
ATOM 677 C CA . GLY A 1 89 ? 19.032 -0.364 -9.313 1.00 90.06 89 GLY A CA 1
ATOM 678 C C . GLY A 1 89 ? 17.722 -1.140 -9.179 1.00 90.06 89 GLY A C 1
ATOM 679 O O . GLY A 1 89 ? 17.004 -0.929 -8.204 1.00 90.06 89 GLY A O 1
ATOM 680 N N . ASP A 1 90 ? 17.471 -2.102 -10.070 1.00 88.62 90 ASP A N 1
ATOM 681 C CA . ASP A 1 90 ? 16.278 -2.963 -10.018 1.00 88.62 90 ASP A CA 1
ATOM 682 C C . ASP A 1 90 ? 16.221 -3.750 -8.701 1.00 88.62 90 ASP A C 1
ATOM 684 O O . ASP A 1 90 ? 15.172 -3.852 -8.063 1.00 88.62 90 ASP A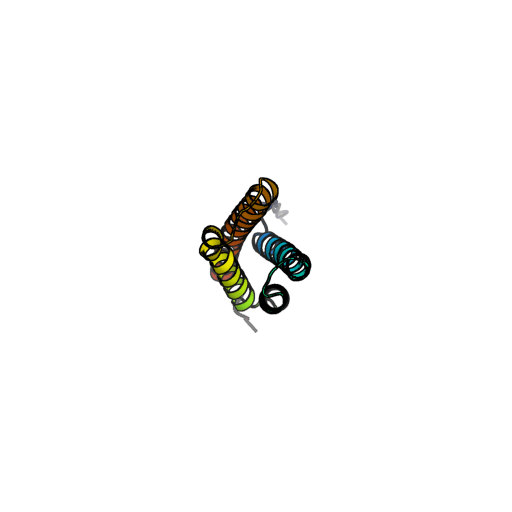 O 1
ATOM 688 N N . TRP A 1 91 ? 17.370 -4.273 -8.258 1.00 92.44 91 TRP A N 1
ATOM 689 C CA . TRP A 1 91 ? 17.481 -4.980 -6.981 1.00 92.44 91 TRP A CA 1
ATOM 690 C C . TRP A 1 91 ? 17.150 -4.073 -5.800 1.00 92.44 91 TRP A C 1
ATOM 692 O O . TRP A 1 91 ? 16.344 -4.447 -4.948 1.00 92.44 91 TRP A O 1
ATOM 702 N N . ILE A 1 92 ? 17.753 -2.884 -5.748 1.00 94.25 92 ILE A N 1
ATOM 703 C CA . ILE A 1 92 ? 17.521 -1.924 -4.663 1.00 94.25 92 ILE A CA 1
ATOM 704 C C . ILE A 1 92 ? 16.048 -1.517 -4.624 1.00 94.25 92 ILE A C 1
ATOM 706 O O . ILE A 1 92 ? 15.445 -1.526 -3.550 1.00 94.25 92 ILE A O 1
ATOM 710 N N . PHE A 1 93 ? 15.463 -1.202 -5.780 1.00 90.69 93 PHE A N 1
ATOM 711 C CA . PHE A 1 93 ? 14.069 -0.787 -5.883 1.00 90.69 93 PHE A CA 1
ATOM 712 C C . PHE A 1 93 ? 13.115 -1.886 -5.406 1.00 90.69 93 PHE A C 1
ATOM 714 O O . PHE A 1 93 ? 12.308 -1.649 -4.511 1.00 90.69 93 PHE A O 1
ATOM 721 N N . GLN A 1 94 ? 13.256 -3.115 -5.908 1.00 91.81 94 GLN A N 1
ATOM 722 C CA . GLN A 1 94 ? 12.362 -4.213 -5.528 1.00 91.81 94 GLN A CA 1
ATOM 723 C C . GLN A 1 94 ? 12.517 -4.629 -4.060 1.00 91.81 94 GLN A C 1
ATOM 725 O O . GLN A 1 94 ? 11.524 -4.947 -3.404 1.00 91.81 94 GLN A O 1
ATOM 730 N N . ILE A 1 95 ? 13.736 -4.590 -3.507 1.00 94.06 95 ILE A N 1
ATOM 731 C CA . ILE A 1 95 ? 13.952 -4.812 -2.069 1.00 94.06 95 ILE A CA 1
ATOM 732 C C . ILE A 1 95 ? 13.263 -3.710 -1.258 1.00 94.06 95 ILE A C 1
ATOM 734 O O . ILE A 1 95 ? 12.592 -4.014 -0.271 1.00 94.06 95 ILE A O 1
ATOM 738 N N . ALA A 1 96 ? 13.389 -2.445 -1.670 1.00 94.50 96 ALA A N 1
ATOM 739 C CA . ALA A 1 96 ? 12.734 -1.329 -0.996 1.00 94.50 96 ALA A CA 1
ATOM 740 C C . ALA A 1 96 ? 11.205 -1.474 -1.020 1.00 94.50 96 ALA A C 1
ATOM 742 O O . ALA A 1 96 ? 10.578 -1.362 0.035 1.00 94.50 96 ALA A O 1
ATOM 743 N N . ILE A 1 97 ? 10.614 -1.805 -2.174 1.00 94.31 97 ILE A N 1
ATOM 744 C CA . ILE A 1 97 ? 9.175 -2.086 -2.303 1.00 94.31 97 ILE A CA 1
ATOM 745 C C . ILE A 1 97 ? 8.763 -3.249 -1.397 1.00 94.31 97 ILE A C 1
ATOM 747 O O . ILE A 1 97 ? 7.765 -3.138 -0.685 1.00 94.31 97 ILE A O 1
ATOM 751 N N . GLY A 1 98 ? 9.550 -4.324 -1.328 1.00 95.25 98 GLY A N 1
ATOM 752 C CA . GLY A 1 98 ? 9.276 -5.454 -0.437 1.00 95.25 98 GLY A CA 1
ATOM 753 C C . GLY A 1 98 ? 9.300 -5.106 1.038 1.00 95.25 98 GLY A C 1
ATOM 754 O O . GLY A 1 98 ? 8.387 -5.478 1.776 1.00 95.25 98 GLY A O 1
ATOM 755 N N . VAL A 1 99 ? 10.306 -4.351 1.474 1.00 96.88 99 VAL A N 1
ATOM 756 C CA . VAL A 1 99 ? 10.409 -3.896 2.865 1.00 96.88 99 VAL A CA 1
ATOM 757 C C . VAL A 1 99 ? 9.253 -2.960 3.209 1.00 96.88 99 VAL A C 1
ATOM 759 O O . VAL A 1 99 ? 8.594 -3.156 4.231 1.00 96.88 99 VAL A O 1
ATOM 762 N N . VAL A 1 100 ? 8.963 -1.978 2.351 1.00 97.38 100 VAL A N 1
ATOM 763 C CA . VAL A 1 100 ? 7.841 -1.044 2.538 1.00 97.38 100 VAL A CA 1
ATOM 764 C C . VAL A 1 100 ? 6.516 -1.802 2.594 1.00 97.38 100 VAL A C 1
ATOM 766 O O . VAL A 1 100 ? 5.712 -1.552 3.494 1.00 97.38 100 VAL A O 1
ATOM 769 N N . SER A 1 101 ? 6.317 -2.777 1.708 1.00 97.00 101 SER A N 1
ATOM 770 C CA . SER A 1 101 ? 5.105 -3.594 1.671 1.00 97.00 101 SER A CA 1
ATOM 771 C C . SER A 1 101 ? 4.950 -4.454 2.923 1.00 97.00 101 SER A C 1
ATOM 773 O O . SER A 1 101 ? 3.868 -4.503 3.509 1.00 97.00 101 SER A O 1
ATOM 775 N N . ALA A 1 102 ? 6.033 -5.069 3.405 1.00 97.62 102 ALA A N 1
ATOM 776 C CA . ALA A 1 102 ? 6.028 -5.859 4.635 1.00 97.6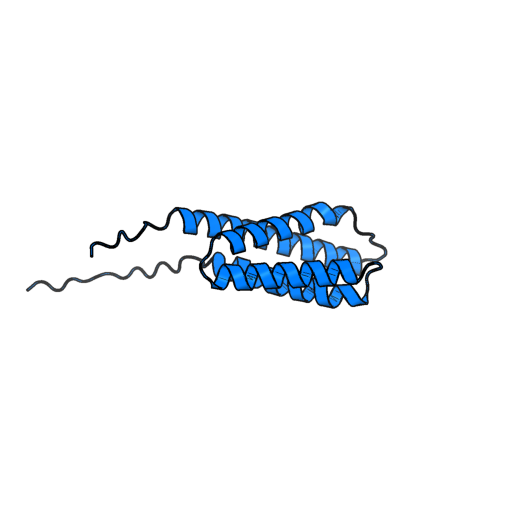2 102 ALA A CA 1
ATOM 777 C C . ALA A 1 102 ? 5.716 -5.000 5.871 1.00 97.62 102 ALA A C 1
ATOM 779 O O . ALA A 1 102 ? 4.871 -5.373 6.689 1.00 97.62 102 ALA A O 1
ATOM 780 N N . VAL A 1 103 ? 6.340 -3.824 5.991 1.00 97.50 103 VAL A N 1
ATOM 781 C CA . VAL A 1 103 ? 6.058 -2.864 7.073 1.00 97.50 103 VAL A CA 1
ATOM 782 C C . VAL A 1 103 ? 4.607 -2.390 7.009 1.00 97.50 103 VAL A C 1
ATOM 784 O O . VAL A 1 103 ? 3.911 -2.387 8.028 1.00 97.50 103 VAL A O 1
ATOM 787 N N . GLY A 1 104 ? 4.124 -2.046 5.813 1.00 97.69 104 GLY A N 1
ATOM 788 C CA . GLY A 1 104 ? 2.729 -1.685 5.582 1.00 97.69 104 GLY A CA 1
ATOM 789 C C . GLY A 1 104 ? 1.772 -2.797 5.985 1.00 97.69 104 GLY A C 1
ATOM 790 O O . GLY A 1 104 ? 0.739 -2.523 6.598 1.00 97.69 104 GLY A O 1
ATOM 791 N N . LEU A 1 105 ? 2.111 -4.054 5.691 1.00 98.06 105 LEU A N 1
ATOM 792 C CA . LEU A 1 105 ? 1.247 -5.196 5.971 1.00 98.06 105 LEU A CA 1
ATOM 793 C C . LEU A 1 105 ? 1.137 -5.421 7.478 1.00 98.06 105 LEU A C 1
ATOM 795 O O . LEU A 1 105 ? 0.028 -5.545 7.996 1.00 98.06 105 LEU A O 1
ATOM 799 N N . VAL A 1 106 ? 2.263 -5.378 8.195 1.00 98.06 106 VAL A N 1
ATOM 800 C CA . VAL A 1 106 ? 2.287 -5.452 9.664 1.00 98.06 106 VAL A CA 1
ATOM 801 C C . VAL A 1 106 ? 1.457 -4.324 10.276 1.00 98.06 106 VAL A C 1
ATOM 803 O O . VAL A 1 106 ? 0.601 -4.587 11.125 1.00 98.06 106 VAL A O 1
ATOM 806 N N . ALA A 1 107 ? 1.646 -3.084 9.815 1.00 97.31 107 ALA A N 1
ATOM 807 C CA . ALA A 1 107 ? 0.870 -1.943 10.292 1.00 97.31 107 ALA A CA 1
ATOM 808 C C . ALA A 1 107 ? -0.630 -2.113 10.015 1.00 97.31 107 ALA A C 1
ATOM 810 O O . ALA A 1 107 ? -1.462 -1.849 10.880 1.00 97.31 107 ALA A O 1
ATOM 811 N N . THR A 1 108 ? -0.996 -2.616 8.840 1.00 97.31 108 THR A N 1
ATOM 812 C CA . THR A 1 108 ? -2.399 -2.828 8.468 1.00 97.31 108 THR A CA 1
ATOM 813 C C . THR A 1 108 ? -3.046 -3.926 9.311 1.00 97.31 108 THR A C 1
ATOM 815 O O . THR A 1 108 ? -4.171 -3.760 9.781 1.00 97.31 108 THR A O 1
ATOM 818 N N . VAL A 1 109 ? -2.333 -5.024 9.578 1.00 97.38 109 VAL A N 1
ATOM 819 C CA . VAL A 1 109 ? -2.802 -6.094 10.475 1.00 97.38 109 VAL A CA 1
ATOM 820 C C . VAL A 1 109 ? -2.986 -5.571 11.901 1.00 97.38 109 VAL A C 1
ATOM 822 O O . VAL A 1 109 ? -4.010 -5.858 12.529 1.00 97.38 109 VAL A O 1
ATOM 825 N N . ALA A 1 110 ? -2.049 -4.762 12.402 1.00 95.81 110 ALA A N 1
ATOM 826 C CA . ALA A 1 110 ? -2.177 -4.107 13.702 1.00 95.81 110 ALA A CA 1
ATOM 827 C C . ALA A 1 110 ? -3.401 -3.174 13.747 1.00 95.81 110 ALA A C 1
ATOM 829 O O . ALA A 1 110 ? -4.211 -3.274 14.668 1.00 95.81 110 ALA A O 1
ATOM 830 N N . ALA A 1 111 ? -3.610 -2.360 12.709 1.00 94.75 111 ALA A N 1
ATOM 831 C CA . ALA A 1 111 ? -4.768 -1.474 12.587 1.00 94.75 111 ALA A CA 1
ATOM 832 C C . ALA A 1 111 ? -6.105 -2.240 12.563 1.00 94.75 111 ALA A C 1
ATOM 834 O O . ALA A 1 111 ? -7.067 -1.842 13.221 1.00 94.75 111 ALA A O 1
ATOM 835 N N . ILE A 1 112 ? -6.174 -3.367 11.847 1.00 95.44 112 ILE A N 1
ATOM 836 C CA . ILE A 1 112 ? -7.360 -4.240 11.817 1.00 95.44 112 ILE A CA 1
ATOM 837 C C . ILE A 1 112 ? -7.636 -4.830 13.203 1.00 95.44 112 ILE A C 1
ATOM 839 O O . ILE A 1 112 ? -8.792 -4.880 13.636 1.00 95.44 112 ILE A O 1
ATOM 843 N N . ARG A 1 113 ? -6.589 -5.272 13.908 1.00 94.56 113 ARG A N 1
ATOM 844 C CA . ARG A 1 113 ? -6.711 -5.792 15.273 1.00 94.56 113 ARG A CA 1
ATOM 845 C C . ARG A 1 113 ? -7.274 -4.726 16.208 1.00 94.56 113 ARG A C 1
ATOM 847 O O . ARG A 1 113 ? -8.240 -5.008 16.910 1.00 94.56 113 ARG A O 1
ATOM 854 N N . GLU A 1 114 ? -6.727 -3.515 16.162 1.00 90.94 114 GLU A N 1
ATOM 855 C CA . GLU A 1 114 ? -7.212 -2.388 16.961 1.00 90.94 114 GLU A CA 1
ATOM 856 C C . GLU A 1 114 ? -8.666 -2.043 16.648 1.00 90.94 114 GLU A C 1
ATOM 858 O O . GLU A 1 114 ? -9.455 -1.849 17.572 1.00 90.94 114 GLU A O 1
ATOM 863 N N . TYR A 1 115 ? -9.042 -2.023 15.365 1.00 87.81 115 TYR A N 1
ATOM 864 C CA . TYR A 1 115 ? -10.418 -1.770 14.936 1.00 87.81 115 TYR A CA 1
ATOM 865 C C . TYR A 1 115 ? -11.401 -2.768 15.555 1.00 87.81 115 TYR A C 1
ATOM 867 O O . TYR A 1 115 ? -12.450 -2.361 16.043 1.00 87.81 115 TYR A O 1
ATOM 875 N N . ARG A 1 116 ? -11.055 -4.063 15.584 1.00 86.69 116 ARG A N 1
ATOM 876 C CA . ARG A 1 116 ? -11.901 -5.110 16.188 1.00 86.69 116 ARG A CA 1
ATOM 877 C C . ARG A 1 116 ? -12.007 -5.007 17.706 1.00 86.69 116 ARG A C 1
ATOM 879 O O . ARG A 1 116 ? -13.011 -5.422 18.267 1.00 86.69 116 ARG A O 1
ATOM 886 N N . THR A 1 117 ? -10.969 -4.507 18.371 1.00 86.50 117 THR A N 1
ATOM 887 C CA . THR A 1 117 ? -10.951 -4.374 19.835 1.00 86.50 117 THR A CA 1
ATOM 888 C C . THR A 1 117 ? -11.582 -3.080 20.338 1.00 86.50 117 THR A C 1
ATOM 890 O O . THR A 1 117 ? -11.697 -2.903 21.550 1.00 86.50 117 THR A O 1
ATOM 893 N N . ARG A 1 118 ? -11.982 -2.162 19.445 1.00 79.62 118 ARG A N 1
ATOM 894 C CA . ARG A 1 118 ? -12.707 -0.956 19.855 1.00 79.62 118 ARG A CA 1
ATOM 895 C C . ARG A 1 118 ? -14.072 -1.376 20.407 1.00 79.62 118 ARG A C 1
ATOM 897 O O . ARG A 1 118 ? -14.823 -2.019 19.679 1.00 79.62 118 ARG A O 1
ATOM 904 N N . PRO A 1 119 ? -14.400 -1.033 21.664 1.00 65.88 119 PRO A N 1
ATOM 905 C CA . PRO A 1 119 ? -15.720 -1.316 22.201 1.00 65.88 119 PRO A CA 1
ATOM 906 C C . PRO A 1 119 ? -16.759 -0.596 21.341 1.00 65.88 119 PRO A C 1
ATOM 908 O O . PRO A 1 119 ? -16.615 0.598 21.061 1.00 65.88 119 PRO A O 1
ATOM 911 N N . GLU A 1 120 ? -17.789 -1.323 20.907 1.00 63.44 120 GLU A N 1
ATOM 912 C CA . GLU A 1 120 ? -18.979 -0.703 20.338 1.00 63.44 120 GLU A CA 1
ATOM 913 C C . GLU A 1 120 ? -19.519 0.249 21.403 1.00 63.44 120 GLU A C 1
ATOM 915 O O . GLU A 1 120 ? -19.928 -0.180 22.483 1.00 63.44 120 GLU A O 1
ATOM 920 N N . VAL A 1 121 ? -19.455 1.555 21.143 1.00 60.50 121 VAL A N 1
ATOM 921 C CA . VAL A 1 121 ? -20.179 2.524 21.959 1.00 60.50 121 VAL A CA 1
ATOM 922 C C . VAL A 1 121 ? -21.645 2.239 21.675 1.00 60.50 121 VAL A C 1
ATOM 924 O O . VAL A 1 121 ? -22.198 2.709 20.682 1.00 60.50 121 VAL A O 1
ATOM 927 N N . SER A 1 122 ? -22.241 1.372 22.490 1.00 54.91 122 SER A N 1
ATOM 928 C CA . SER A 1 122 ? -23.669 1.134 22.481 1.00 54.91 122 SER A CA 1
ATOM 929 C C . SER A 1 122 ? -24.327 2.486 22.717 1.00 54.91 122 SER A C 1
ATOM 931 O O . SER A 1 122 ? -24.169 3.105 23.769 1.00 54.91 122 SER A O 1
ATOM 933 N N . ASN A 1 123 ? -25.006 2.981 21.683 1.00 50.53 123 ASN A N 1
ATOM 934 C CA . ASN A 1 123 ? -25.902 4.118 21.786 1.00 50.53 123 ASN A CA 1
ATOM 935 C C . ASN A 1 123 ? -26.974 3.757 22.821 1.00 50.53 123 ASN A C 1
ATOM 937 O O . ASN A 1 123 ? -27.976 3.128 22.494 1.00 50.53 123 ASN A O 1
ATOM 941 N N . GLN A 1 124 ? -26.734 4.125 24.077 1.00 46.91 124 GLN A N 1
ATOM 942 C CA . GLN A 1 124 ? -27.793 4.363 25.041 1.00 46.91 124 GLN A CA 1
ATOM 943 C C . GLN A 1 124 ? -28.410 5.710 24.659 1.00 46.91 124 GLN A C 1
ATOM 945 O O . GLN A 1 124 ? -27.947 6.763 25.096 1.00 46.91 124 GLN A O 1
ATOM 950 N N . ALA A 1 125 ? -29.383 5.650 23.753 1.00 49.56 125 ALA A N 1
ATOM 951 C CA . ALA A 1 125 ? -30.350 6.705 23.493 1.00 49.56 125 ALA A CA 1
ATOM 952 C C . ALA A 1 125 ? -31.723 6.202 23.944 1.00 49.56 125 ALA A C 1
ATOM 954 O O . ALA A 1 125 ? -32.008 5.009 23.684 1.00 49.56 125 ALA A O 1
#

Secondary structure (DSSP, 8-state):
---------------HHHHHHHHHHHHHHHHHHHTTTSS-HHHHHHHHHHHHHHHHHHHTT-HHHHHHHHHHHHHHHHHGGGS---SHHHHHHHHHHHHHHHHHHHHHHHHHHHHHHS-------

Radius of gyration: 18.94 Å; chains: 1; bounding box: 52×31×67 Å